Protein AF-A0A920G250-F1 (afdb_monomer_lite)

pLDDT: mean 92.72, std 9.6, range [50.75, 97.62]

Radius of gyration: 12.49 Å; chains: 1; bounding box: 24×34×26 Å

Foldseek 3Di:
DDDDDDDADADPVRDRDDPPHGPDDDVVVVVVVCCVPPVPD

Structure (mmCIF, N/CA/C/O backbone):
data_AF-A0A920G250-F1
#
_entry.id   AF-A0A920G250-F1
#
loop_
_atom_site.group_PDB
_atom_site.id
_atom_site.type_symbol
_atom_site.label_atom_id
_atom_site.label_alt_id
_atom_site.label_comp_id
_atom_site.label_asym_id
_atom_site.label_entity_id
_atom_site.label_seq_id
_atom_site.pdbx_PDB_ins_code
_atom_site.Cartn_x
_atom_site.Cartn_y
_atom_site.Cartn_z
_atom_site.occupancy
_atom_site.B_iso_or_equiv
_atom_site.auth_seq_id
_atom_site.auth_comp_id
_atom_site.auth_asym_id
_atom_site.auth_atom_id
_atom_site.pdbx_PDB_model_num
ATOM 1 N N . MET A 1 1 ? -1.945 19.233 15.305 1.00 77.81 1 MET A N 1
ATOM 2 C CA . MET A 1 1 ? -2.663 17.954 15.118 1.00 77.81 1 MET A CA 1
ATOM 3 C C . MET A 1 1 ? -2.038 17.266 13.914 1.00 77.81 1 MET A C 1
ATOM 5 O O . MET A 1 1 ? -1.837 17.949 12.919 1.00 77.81 1 MET A O 1
ATOM 9 N N . ILE A 1 2 ? -1.627 16.000 14.026 1.00 89.88 2 ILE A N 1
ATOM 10 C CA . ILE A 1 2 ? -0.970 15.266 12.927 1.00 89.88 2 ILE A CA 1
ATOM 11 C C . ILE A 1 2 ? -2.057 14.632 12.051 1.00 89.88 2 ILE A C 1
ATOM 13 O O . ILE A 1 2 ? -3.002 14.058 12.588 1.00 89.88 2 ILE A O 1
ATOM 17 N N . SER A 1 3 ? -1.932 14.757 10.727 1.00 90.81 3 SER A N 1
ATOM 18 C CA . SER A 1 3 ? -2.812 14.089 9.761 1.00 90.81 3 SER A CA 1
ATOM 19 C C . SER A 1 3 ? -2.253 12.712 9.406 1.00 90.81 3 SER A C 1
ATOM 21 O O . SER A 1 3 ? -1.046 12.570 9.213 1.00 90.81 3 SER A O 1
ATOM 23 N N . ILE A 1 4 ? -3.122 11.707 9.317 1.00 94.12 4 ILE A N 1
ATOM 24 C CA . ILE A 1 4 ? -2.768 10.339 8.927 1.00 94.12 4 ILE A CA 1
ATOM 25 C C . ILE A 1 4 ? -3.461 10.034 7.603 1.00 94.12 4 ILE A C 1
ATOM 27 O O . ILE A 1 4 ? -4.635 10.353 7.429 1.00 94.12 4 ILE A O 1
ATOM 31 N N . SER A 1 5 ? -2.732 9.401 6.687 1.00 93.88 5 SER A N 1
ATOM 32 C CA . SER A 1 5 ? -3.247 8.958 5.389 1.00 93.88 5 SER A CA 1
ATOM 33 C C . SER A 1 5 ? -3.184 7.436 5.273 1.00 93.88 5 SER A C 1
ATOM 35 O O . SER A 1 5 ? -2.345 6.796 5.906 1.00 93.88 5 SER A O 1
ATOM 37 N N . ILE A 1 6 ? -4.068 6.863 4.455 1.00 95.75 6 ILE A N 1
ATOM 38 C CA . ILE A 1 6 ? -4.116 5.429 4.140 1.00 95.75 6 ILE A CA 1
ATOM 39 C C . ILE A 1 6 ? -4.062 5.277 2.620 1.00 95.75 6 ILE A C 1
ATOM 41 O O . ILE A 1 6 ? -4.764 5.984 1.901 1.00 95.75 6 ILE A O 1
ATOM 45 N N . ILE A 1 7 ? -3.258 4.329 2.145 1.00 95.75 7 ILE A N 1
ATOM 46 C CA . ILE A 1 7 ? -3.166 3.927 0.741 1.00 95.75 7 I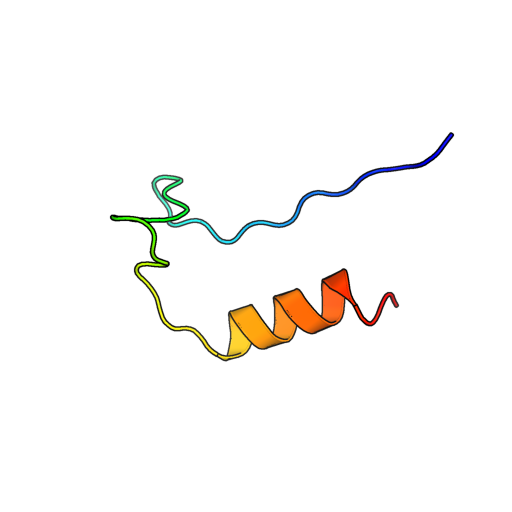LE A CA 1
ATOM 47 C C . ILE A 1 7 ? -3.265 2.400 0.649 1.00 95.75 7 ILE A C 1
ATOM 49 O O . ILE A 1 7 ? -2.663 1.691 1.456 1.00 95.75 7 ILE A O 1
ATOM 53 N N . VAL A 1 8 ? -4.046 1.888 -0.307 1.00 96.81 8 VAL A N 1
ATOM 54 C CA . VAL A 1 8 ? -4.286 0.448 -0.487 1.00 96.81 8 VAL A CA 1
ATOM 55 C C . VAL A 1 8 ? -4.558 0.108 -1.954 1.00 96.81 8 VAL A C 1
ATOM 57 O O . VAL A 1 8 ? -5.313 0.811 -2.622 1.00 96.81 8 VAL A O 1
ATOM 60 N N . ALA A 1 9 ? -3.987 -0.997 -2.438 1.00 96.81 9 ALA A N 1
ATOM 61 C CA . ALA A 1 9 ? -4.405 -1.641 -3.680 1.00 96.81 9 ALA A CA 1
ATOM 62 C C . ALA A 1 9 ? -5.495 -2.678 -3.369 1.00 96.81 9 ALA A C 1
ATOM 64 O O . ALA A 1 9 ? -5.321 -3.519 -2.483 1.00 96.81 9 ALA A O 1
ATOM 65 N N . HIS A 1 10 ? -6.621 -2.630 -4.083 1.00 97.25 10 HIS A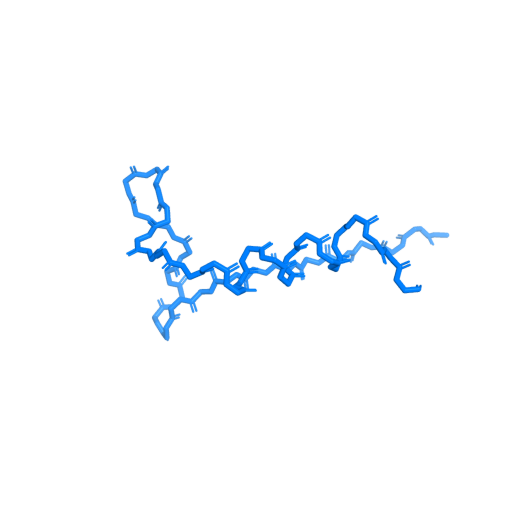 N 1
ATOM 66 C CA . HIS A 1 10 ? -7.711 -3.589 -3.914 1.00 97.25 10 HIS A CA 1
ATOM 67 C C . HIS A 1 10 ? -8.290 -4.023 -5.263 1.00 97.25 10 HIS A C 1
ATOM 69 O O . HIS A 1 10 ? -8.346 -3.248 -6.217 1.00 97.25 10 HIS A O 1
ATOM 75 N N . ALA A 1 11 ? -8.764 -5.263 -5.340 1.00 96.19 11 ALA A N 1
ATOM 76 C CA . ALA A 1 11 ? -9.533 -5.737 -6.486 1.00 96.19 11 ALA A CA 1
ATOM 77 C C . ALA A 1 11 ? -10.932 -5.088 -6.526 1.00 96.19 11 ALA A C 1
ATOM 79 O O . ALA A 1 11 ? -11.395 -4.513 -5.538 1.00 96.19 11 ALA A O 1
ATOM 80 N N . SER A 1 12 ? -11.657 -5.214 -7.644 1.00 96.75 12 SER A N 1
ATOM 81 C CA . SER A 1 12 ? -13.013 -4.648 -7.801 1.00 96.75 12 SER A CA 1
ATOM 82 C C . SER A 1 12 ? -14.027 -5.163 -6.768 1.00 96.75 12 SER A C 1
ATOM 84 O O . SER A 1 12 ? -15.043 -4.523 -6.537 1.00 96.75 12 SER A O 1
ATOM 86 N N . ASN A 1 13 ? -13.742 -6.299 -6.126 1.00 96.44 13 ASN A N 1
ATOM 87 C CA . ASN A 1 13 ? -14.516 -6.877 -5.025 1.00 96.44 13 ASN A CA 1
ATOM 88 C C . ASN A 1 13 ? -13.935 -6.558 -3.629 1.00 96.44 13 ASN A C 1
ATOM 90 O O . ASN A 1 13 ? -14.219 -7.273 -2.673 1.00 96.44 13 ASN A O 1
ATOM 94 N N . HIS A 1 14 ? -13.094 -5.526 -3.518 1.00 96.75 14 HIS A N 1
ATOM 95 C CA . HIS A 1 14 ? -12.452 -5.048 -2.285 1.00 96.75 14 HIS A CA 1
ATOM 96 C C . HIS A 1 14 ? -11.465 -6.017 -1.608 1.00 96.75 14 HIS A C 1
ATOM 98 O O . HIS A 1 14 ? -11.022 -5.765 -0.489 1.00 96.75 14 HIS A O 1
ATOM 104 N N . VAL A 1 15 ? -11.058 -7.100 -2.278 1.00 97.06 15 VAL A N 1
ATOM 105 C CA . VAL A 1 15 ? -9.986 -7.977 -1.780 1.00 97.06 15 VAL A CA 1
ATOM 106 C C . VAL A 1 15 ? -8.647 -7.240 -1.819 1.00 97.06 15 VAL A C 1
ATOM 108 O O . VAL A 1 15 ? -8.275 -6.702 -2.859 1.00 97.06 15 VAL A O 1
ATOM 111 N N . ILE A 1 16 ? -7.912 -7.276 -0.705 1.00 97.38 16 ILE A N 1
ATOM 112 C CA . ILE A 1 16 ? -6.571 -6.672 -0.548 1.00 97.38 16 ILE A CA 1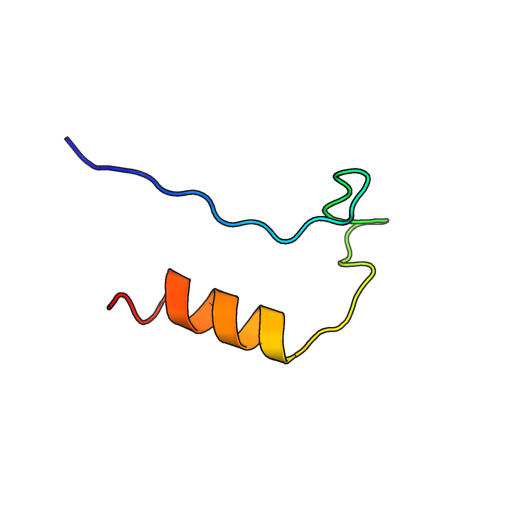
ATOM 113 C C . ILE A 1 16 ? -5.446 -7.714 -0.433 1.00 97.38 16 ILE A C 1
ATOM 115 O O . ILE A 1 16 ? -4.268 -7.378 -0.449 1.00 97.38 16 ILE A O 1
ATOM 119 N N . GLY A 1 17 ? -5.801 -8.990 -0.287 1.00 97.44 17 GLY A N 1
ATOM 120 C CA . GLY A 1 17 ? -4.867 -10.083 -0.054 1.00 97.44 17 GLY A CA 1
ATOM 121 C C . GLY A 1 17 ? -5.588 -11.426 -0.009 1.00 97.44 17 GLY A C 1
ATOM 122 O O . GLY A 1 17 ? -6.796 -11.487 0.229 1.00 97.44 17 GLY A O 1
ATOM 123 N N . LYS A 1 18 ? -4.852 -12.510 -0.243 1.00 97.44 18 LYS A N 1
ATOM 124 C CA . LYS A 1 18 ? -5.345 -13.885 -0.141 1.00 97.44 18 LYS A CA 1
ATOM 125 C C . LYS A 1 18 ? -4.233 -14.780 0.400 1.00 97.44 18 LYS A C 1
ATOM 127 O O . LYS A 1 18 ? -3.100 -14.689 -0.062 1.00 97.44 18 LYS A O 1
ATOM 132 N N . ASP A 1 19 ? -4.551 -15.611 1.393 1.00 97.62 19 ASP A N 1
ATOM 133 C CA . ASP A 1 19 ? -3.623 -16.582 1.999 1.00 97.62 19 ASP A CA 1
ATOM 134 C C . ASP A 1 19 ? -2.289 -15.954 2.465 1.00 97.62 19 ASP A C 1
ATOM 136 O O . ASP A 1 19 ? -1.205 -16.498 2.253 1.00 97.62 19 ASP A O 1
ATOM 140 N N . GLY A 1 20 ? -2.365 -14.758 3.066 1.00 96.75 20 GLY A N 1
ATOM 141 C CA . GLY A 1 20 ? -1.201 -14.011 3.565 1.00 96.75 20 GLY A CA 1
ATOM 142 C C . GLY A 1 20 ? -0.326 -13.379 2.476 1.00 96.75 20 GLY A C 1
ATOM 143 O O . GLY A 1 20 ? 0.789 -12.950 2.765 1.00 96.75 20 GLY A O 1
ATOM 144 N N . LYS A 1 21 ? -0.801 -13.334 1.226 1.00 96.81 2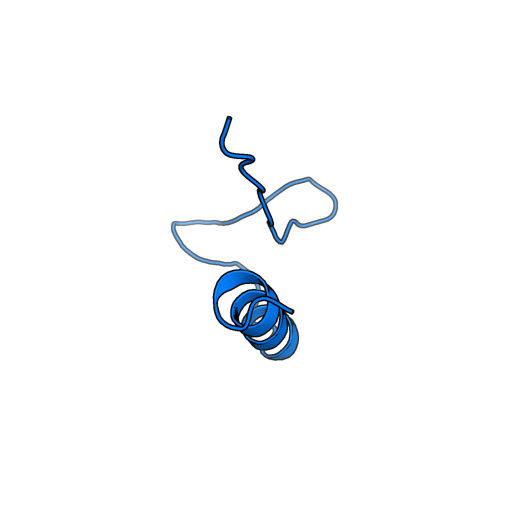1 LYS A N 1
ATOM 145 C CA . LYS A 1 21 ? -0.060 -12.811 0.073 1.00 96.81 21 LYS A CA 1
ATOM 146 C C . LYS A 1 21 ? -0.896 -11.819 -0.726 1.00 96.81 21 LYS A C 1
ATOM 148 O O . LYS A 1 21 ? -2.125 -11.812 -0.658 1.00 96.81 21 LYS A O 1
ATOM 153 N N . LEU A 1 22 ? -0.217 -11.019 -1.540 1.00 96.31 22 LEU A N 1
ATOM 154 C CA . LEU A 1 22 ? -0.864 -10.285 -2.620 1.00 96.31 22 LEU A CA 1
ATOM 155 C C . LEU A 1 22 ? -1.155 -11.270 -3.763 1.00 96.31 22 LEU A C 1
ATOM 157 O O . LEU A 1 22 ? -0.231 -11.944 -4.223 1.00 96.31 22 LEU A O 1
ATOM 161 N N . PRO A 1 23 ? -2.410 -11.389 -4.229 1.00 93.56 23 PRO A N 1
ATOM 162 C CA . PRO A 1 23 ? -2.755 -12.295 -5.322 1.00 93.56 23 PRO A CA 1
ATOM 163 C C . PRO A 1 23 ? -2.334 -11.754 -6.700 1.00 93.56 23 PRO A C 1
ATOM 165 O O . PRO A 1 23 ? -2.567 -12.411 -7.711 1.00 93.56 23 PRO A O 1
ATOM 168 N N . TRP A 1 24 ? -1.707 -10.575 -6.749 1.00 94.25 24 TRP A N 1
ATOM 169 C CA . TRP A 1 24 ? -1.162 -9.942 -7.944 1.00 94.25 24 TRP A CA 1
ATOM 170 C C . TRP A 1 24 ? 0.328 -9.637 -7.782 1.00 94.25 24 TRP A C 1
ATOM 172 O O . TRP A 1 24 ? 0.834 -9.435 -6.678 1.00 94.25 24 TRP A O 1
ATOM 182 N N . HIS A 1 25 ? 1.026 -9.558 -8.914 1.00 94.81 25 HIS A N 1
ATOM 183 C CA . HIS A 1 25 ? 2.404 -9.090 -8.989 1.00 94.81 25 HIS A CA 1
ATOM 184 C C . HIS A 1 25 ? 2.498 -7.986 -10.043 1.00 94.81 25 HIS A C 1
ATOM 186 O O . HIS A 1 25 ? 2.632 -8.260 -11.234 1.00 94.81 25 HIS A O 1
ATOM 192 N N . ILE A 1 26 ? 2.369 -6.733 -9.598 1.00 96.88 26 ILE A N 1
ATOM 193 C CA . ILE A 1 26 ? 2.352 -5.545 -10.458 1.00 96.88 26 ILE A CA 1
ATOM 194 C C . ILE A 1 26 ? 3.526 -4.652 -10.033 1.00 96.88 26 ILE A C 1
ATOM 196 O O . ILE A 1 26 ? 3.390 -3.866 -9.098 1.00 96.88 26 ILE A O 1
ATOM 200 N N . PRO A 1 27 ? 4.702 -4.759 -10.679 1.00 97.00 27 PRO A N 1
ATOM 201 C CA . PRO A 1 27 ? 5.892 -4.009 -10.269 1.00 97.00 27 PRO A CA 1
ATOM 202 C C . PRO A 1 27 ? 5.693 -2.487 -10.238 1.00 97.00 27 PRO A C 1
ATOM 204 O O . PRO A 1 27 ? 6.249 -1.810 -9.377 1.00 97.00 27 PRO A O 1
ATOM 207 N N . ALA A 1 28 ? 4.873 -1.952 -11.150 1.00 97.25 28 ALA A N 1
ATOM 208 C CA . ALA A 1 28 ? 4.543 -0.530 -11.189 1.00 97.25 28 ALA A CA 1
ATOM 209 C C . ALA A 1 28 ? 3.759 -0.063 -9.947 1.00 97.25 28 ALA A C 1
ATOM 211 O O . ALA A 1 28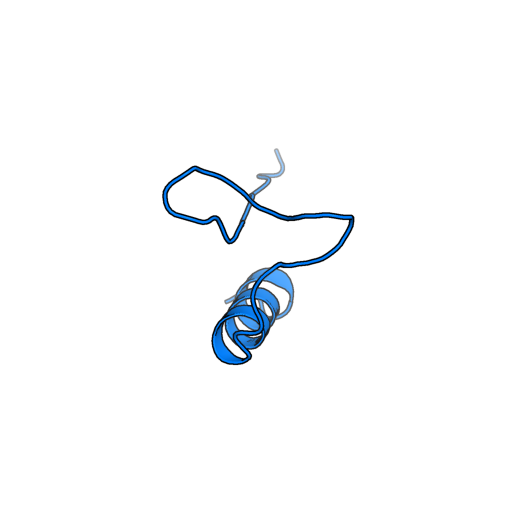 ? 4.005 1.036 -9.464 1.00 97.25 28 ALA A O 1
ATOM 212 N N . ASP A 1 29 ? 2.879 -0.908 -9.398 1.00 96.00 29 ASP A N 1
ATOM 213 C CA . ASP A 1 29 ? 2.105 -0.621 -8.182 1.00 96.00 29 ASP A CA 1
ATOM 214 C C . ASP A 1 29 ? 3.022 -0.536 -6.954 1.00 96.00 29 ASP A C 1
ATOM 216 O O . ASP A 1 29 ? 2.975 0.430 -6.199 1.00 96.00 29 ASP A O 1
ATOM 220 N N . LEU A 1 30 ? 3.959 -1.484 -6.815 1.00 95.19 30 LEU A N 1
ATOM 221 C CA . LEU A 1 30 ? 4.958 -1.454 -5.740 1.00 95.19 30 LEU A CA 1
ATOM 222 C C . LEU A 1 30 ? 5.893 -0.241 -5.843 1.00 95.19 30 LEU A C 1
ATOM 224 O O . LEU A 1 30 ? 6.251 0.345 -4.820 1.00 95.19 30 LEU A O 1
ATOM 228 N N . LYS A 1 31 ? 6.287 0.144 -7.066 1.00 95.81 31 LYS A N 1
ATOM 229 C CA . LYS A 1 31 ? 7.080 1.359 -7.301 1.00 95.81 31 LYS A CA 1
ATOM 230 C C . LYS A 1 31 ? 6.306 2.606 -6.861 1.00 95.81 31 LYS A C 1
ATOM 232 O O . LYS A 1 31 ? 6.841 3.392 -6.087 1.00 95.81 31 LYS A O 1
ATOM 237 N N . TYR A 1 32 ? 5.050 2.734 -7.280 1.00 95.44 32 TYR A N 1
ATOM 238 C CA . TYR A 1 32 ? 4.181 3.850 -6.907 1.00 95.44 32 TYR A CA 1
ATOM 239 C C . TYR A 1 32 ? 3.934 3.927 -5.393 1.00 95.44 32 TYR A C 1
ATOM 241 O O . TYR A 1 32 ? 4.055 4.995 -4.794 1.00 95.44 32 TYR A O 1
ATOM 249 N N . PHE A 1 33 ? 3.660 2.790 -4.743 1.00 95.38 33 PHE A N 1
ATOM 250 C CA . PHE A 1 33 ? 3.506 2.724 -3.287 1.00 95.38 33 PHE A CA 1
ATOM 251 C C . PHE A 1 33 ? 4.764 3.224 -2.567 1.00 95.38 33 PHE A C 1
ATOM 253 O O . PHE A 1 33 ? 4.669 3.980 -1.598 1.00 95.38 33 PHE A O 1
ATOM 260 N N . LYS A 1 34 ? 5.949 2.824 -3.046 1.00 95.19 34 LYS A N 1
ATOM 261 C CA . LYS A 1 34 ? 7.226 3.280 -2.490 1.00 95.19 34 LYS A CA 1
ATOM 262 C C . LYS A 1 34 ? 7.405 4.793 -2.657 1.00 95.19 34 LYS A C 1
ATOM 264 O O . LYS A 1 34 ? 7.746 5.451 -1.678 1.00 95.19 34 LYS A O 1
ATOM 269 N N . GLU A 1 35 ? 7.154 5.328 -3.850 1.00 95.56 35 GLU A N 1
ATOM 270 C CA . GLU A 1 35 ? 7.237 6.769 -4.131 1.00 95.56 35 GLU A CA 1
ATOM 271 C C . GLU A 1 35 ? 6.331 7.568 -3.178 1.00 95.56 35 GLU A C 1
ATOM 273 O O . GLU A 1 35 ? 6.797 8.484 -2.507 1.00 95.56 35 GLU A O 1
ATOM 278 N N . LEU A 1 36 ? 5.068 7.161 -3.011 1.00 94.00 36 LEU A N 1
ATOM 279 C CA . LEU A 1 36 ? 4.116 7.884 -2.160 1.00 94.00 36 LEU A CA 1
ATOM 280 C C . LEU A 1 36 ? 4.394 7.807 -0.655 1.00 94.00 36 LEU A C 1
ATOM 282 O O . LEU A 1 36 ? 4.038 8.729 0.077 1.00 94.00 36 LEU A O 1
ATOM 286 N N . THR A 1 37 ? 4.953 6.697 -0.170 1.00 94.69 37 THR A N 1
ATOM 287 C CA . THR A 1 37 ? 5.133 6.477 1.276 1.00 94.69 37 THR A CA 1
ATOM 288 C C . THR A 1 37 ? 6.496 6.909 1.797 1.00 94.69 37 THR A C 1
ATOM 290 O O . THR A 1 37 ? 6.606 7.238 2.977 1.00 94.69 37 THR A O 1
ATOM 293 N N . MET A 1 38 ? 7.527 6.900 0.948 1.00 92.69 38 MET A N 1
ATOM 294 C CA . MET A 1 38 ? 8.912 7.143 1.364 1.00 92.69 38 MET A CA 1
ATOM 295 C C . MET A 1 38 ? 9.512 8.400 0.743 1.00 92.69 38 MET A C 1
ATOM 297 O O . MET A 1 38 ? 10.343 9.041 1.379 1.00 92.69 38 MET A O 1
ATOM 301 N N . GLU A 1 39 ? 9.107 8.762 -0.474 1.00 75.38 39 GLU A N 1
ATOM 302 C CA . GLU A 1 39 ? 9.679 9.892 -1.214 1.00 75.38 39 GLU A CA 1
ATOM 303 C C . GLU A 1 39 ? 8.739 11.098 -1.216 1.00 75.38 39 GLU A C 1
ATOM 305 O O . GLU A 1 39 ? 8.653 11.781 -2.228 1.00 75.38 39 GLU A O 1
ATOM 310 N N . ILE A 1 40 ? 8.032 11.322 -0.093 1.00 60.00 40 ILE A N 1
ATOM 311 C CA . ILE A 1 40 ? 7.064 12.413 0.133 1.00 60.00 40 ILE A CA 1
ATOM 312 C C . ILE A 1 40 ? 7.394 13.621 -0.764 1.00 60.00 40 ILE A C 1
ATOM 314 O O . ILE A 1 40 ? 8.448 14.232 -0.583 1.00 60.00 40 ILE A O 1
A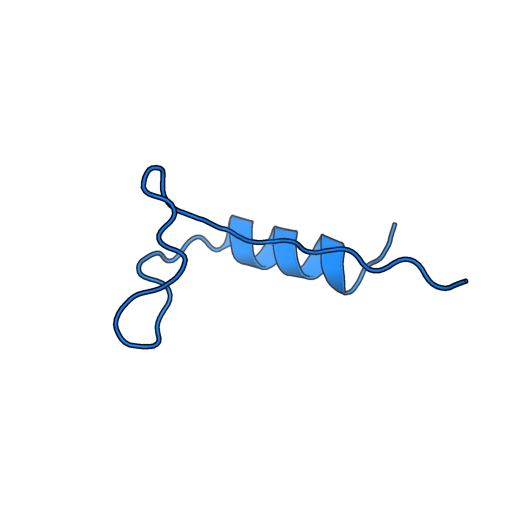TOM 318 N N . LEU A 1 41 ? 6.507 13.913 -1.728 1.00 50.75 41 LEU A N 1
ATOM 319 C CA . LEU A 1 41 ? 6.548 15.125 -2.558 1.00 50.75 41 LEU A CA 1
ATOM 320 C C . LEU A 1 41 ? 6.711 16.391 -1.707 1.00 50.75 41 LEU A C 1
ATOM 322 O O . LEU A 1 41 ? 6.031 16.480 -0.657 1.00 50.75 41 LEU A O 1
#

Secondary structure (DSSP, 8-state):
-----------TT----BTTB-S---HHHHHHHHHHHHS--

Sequence (41 aa):
MISISIIVAHASNHVIGKDGKLPWHIPADLKYFKELTMEIL